Protein AF-A0A6L9M024-F1 (afdb_monomer_lite)

Radius of gyration: 15.91 Å; chains: 1; bounding box: 40×25×43 Å

Structure (mmCIF, N/CA/C/O backbone):
data_AF-A0A6L9M024-F1
#
_entry.id   AF-A0A6L9M024-F1
#
loop_
_atom_site.group_PDB
_atom_site.id
_atom_site.type_symbol
_atom_site.label_atom_id
_atom_site.label_alt_id
_atom_site.label_comp_id
_atom_site.label_asym_id
_atom_site.label_entity_id
_atom_site.label_seq_id
_atom_site.pdbx_PDB_ins_code
_atom_site.Cartn_x
_atom_site.Cartn_y
_atom_site.Cartn_z
_atom_site.occupancy
_atom_site.B_iso_or_equiv
_atom_site.auth_seq_id
_atom_site.auth_comp_id
_atom_site.auth_asym_id
_atom_site.auth_atom_id
_atom_site.pdbx_PDB_model_num
ATOM 1 N N . LEU A 1 1 ? -7.888 -9.761 -3.536 1.00 90.81 1 LEU A N 1
ATOM 2 C CA . LEU A 1 1 ? -7.374 -10.634 -4.623 1.00 90.81 1 LEU A CA 1
ATOM 3 C C . LEU A 1 1 ? -7.188 -9.878 -5.936 1.00 90.81 1 LEU A C 1
ATOM 5 O O . LEU A 1 1 ? -6.062 -9.826 -6.402 1.00 90.81 1 LEU A O 1
ATOM 9 N N . LEU A 1 2 ? -8.224 -9.242 -6.501 1.00 95.00 2 LEU A N 1
ATOM 10 C CA . LEU A 1 2 ? -8.093 -8.468 -7.752 1.00 95.00 2 LEU A CA 1
ATOM 11 C C . LEU A 1 2 ? -6.994 -7.399 -7.689 1.00 95.00 2 LEU A C 1
ATOM 13 O O . LEU A 1 2 ? -6.150 -7.348 -8.574 1.00 95.00 2 LEU A O 1
ATOM 17 N N . PHE A 1 3 ? -6.937 -6.625 -6.601 1.00 95.56 3 PHE A N 1
ATOM 18 C CA . PHE A 1 3 ? -5.895 -5.612 -6.417 1.00 95.56 3 PHE A CA 1
ATOM 19 C C . PHE A 1 3 ? -4.479 -6.208 -6.491 1.00 95.56 3 PHE A C 1
ATOM 21 O O . PHE A 1 3 ? -3.642 -5.709 -7.231 1.00 95.56 3 PHE A O 1
ATOM 28 N N . LEU A 1 4 ? -4.249 -7.342 -5.813 1.00 96.31 4 LEU A N 1
ATOM 29 C CA . LEU A 1 4 ? -2.982 -8.080 -5.841 1.00 96.31 4 LEU A CA 1
ATOM 30 C C . LEU A 1 4 ? -2.610 -8.515 -7.266 1.00 96.31 4 LEU A C 1
ATOM 32 O O . LE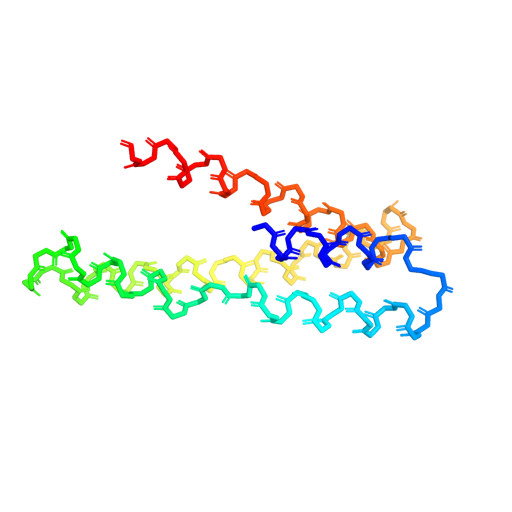U A 1 4 ? -1.478 -8.310 -7.695 1.00 96.31 4 LEU A O 1
ATOM 36 N N . ILE A 1 5 ? -3.569 -9.086 -8.002 1.00 97.00 5 ILE A N 1
ATOM 37 C CA . ILE A 1 5 ? -3.366 -9.517 -9.391 1.00 97.00 5 ILE A CA 1
ATOM 38 C C . ILE A 1 5 ? -2.988 -8.317 -10.260 1.00 97.00 5 ILE A C 1
ATOM 40 O O . ILE A 1 5 ? -1.991 -8.371 -10.974 1.00 97.00 5 ILE A O 1
ATOM 44 N N . GLY A 1 6 ? -3.730 -7.214 -10.166 1.00 96.94 6 GLY A N 1
ATOM 45 C CA . GLY A 1 6 ? -3.435 -6.008 -10.934 1.00 96.94 6 GLY A CA 1
ATOM 46 C C . GLY A 1 6 ? -2.062 -5.407 -10.603 1.00 96.94 6 GLY A C 1
ATOM 47 O O . GLY A 1 6 ? -1.371 -4.946 -11.510 1.00 96.94 6 GLY A O 1
ATOM 48 N N . SER A 1 7 ? -1.621 -5.457 -9.339 1.00 96.94 7 SER A N 1
ATOM 49 C CA . SER A 1 7 ? -0.269 -5.029 -8.952 1.00 96.94 7 SER A CA 1
ATOM 50 C C . SER A 1 7 ? 0.818 -5.925 -9.565 1.00 96.94 7 SER A C 1
ATOM 52 O O . SER A 1 7 ? 1.817 -5.409 -10.063 1.00 96.94 7 SER A O 1
ATOM 54 N N . LEU A 1 8 ? 0.615 -7.247 -9.609 1.00 97.19 8 LEU A N 1
ATOM 55 C CA . LEU A 1 8 ? 1.541 -8.166 -10.284 1.00 97.19 8 LEU A CA 1
ATOM 56 C C . LEU A 1 8 ? 1.579 -7.931 -11.800 1.00 97.19 8 LEU A C 1
ATOM 58 O O . LEU A 1 8 ? 2.664 -7.904 -12.376 1.00 97.19 8 LEU A O 1
ATOM 62 N N . VAL A 1 9 ? 0.425 -7.681 -12.431 1.00 97.00 9 VAL A N 1
ATOM 63 C CA . VAL A 1 9 ? 0.344 -7.316 -13.858 1.00 97.00 9 VAL A CA 1
ATOM 64 C C . VAL A 1 9 ? 1.133 -6.033 -14.136 1.00 97.00 9 VAL A C 1
ATOM 66 O O . VAL A 1 9 ? 1.906 -5.989 -15.088 1.00 97.00 9 VAL A O 1
ATOM 69 N N . CYS A 1 10 ? 1.017 -5.008 -13.285 1.00 96.94 10 CYS A N 1
ATOM 70 C CA . CYS A 1 10 ? 1.809 -3.783 -13.432 1.00 96.94 10 CYS A CA 1
ATOM 71 C C . CYS A 1 10 ? 3.318 -3.999 -13.221 1.00 96.94 10 CYS A C 1
ATOM 73 O O . CYS A 1 10 ? 4.112 -3.277 -13.817 1.00 96.94 10 CYS A O 1
ATOM 75 N N . PHE A 1 11 ? 3.729 -4.965 -12.393 1.00 96.69 11 PHE A N 1
ATOM 76 C CA . PHE A 1 11 ? 5.148 -5.280 -12.188 1.00 96.69 11 PHE A CA 1
ATOM 77 C C . PHE A 1 11 ? 5.797 -5.910 -13.429 1.00 96.69 11 PHE A C 1
ATOM 79 O O . PHE A 1 11 ? 6.945 -5.592 -13.744 1.00 96.69 11 PHE A O 1
ATOM 86 N N . ILE A 1 12 ? 5.063 -6.776 -14.135 1.00 96.19 12 ILE A N 1
ATOM 87 C CA . ILE A 1 12 ? 5.541 -7.468 -15.345 1.00 96.19 12 ILE A CA 1
ATOM 88 C C . ILE A 1 12 ? 5.246 -6.705 -16.646 1.00 96.19 12 ILE A C 1
ATOM 90 O O . ILE A 1 12 ? 5.608 -7.178 -17.722 1.00 96.19 12 ILE A O 1
ATOM 94 N N . ALA A 1 13 ? 4.569 -5.556 -16.570 1.00 95.88 13 ALA A N 1
ATOM 95 C CA . ALA A 1 13 ? 4.187 -4.773 -17.737 1.00 95.88 13 ALA A CA 1
ATOM 96 C C . A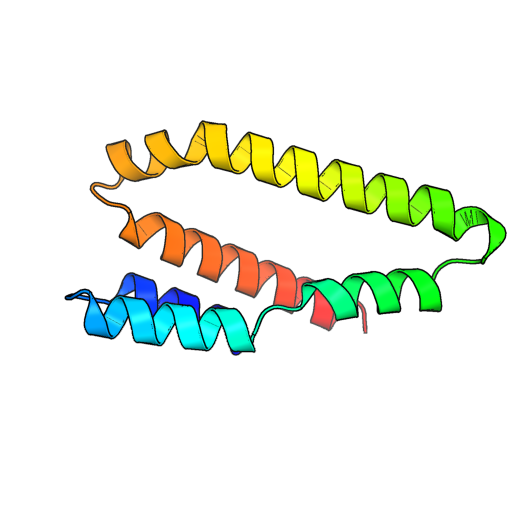LA A 1 13 ? 5.426 -4.252 -18.485 1.00 95.88 13 ALA A C 1
ATOM 98 O O . ALA A 1 13 ? 6.257 -3.543 -17.917 1.00 95.88 13 ALA A O 1
ATOM 99 N N . ASN A 1 14 ? 5.518 -4.584 -19.776 1.00 92.88 14 ASN A N 1
ATOM 100 C CA . ASN A 1 14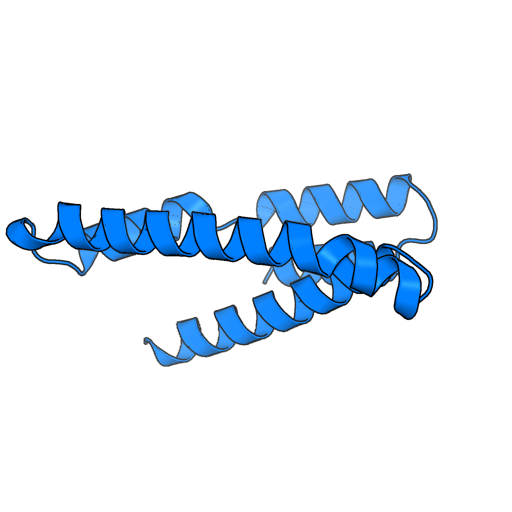 ? 6.616 -4.158 -20.653 1.00 92.88 14 ASN A CA 1
ATOM 101 C C . ASN A 1 14 ? 6.267 -2.921 -21.494 1.00 92.88 14 ASN A C 1
ATOM 103 O O . ASN A 1 14 ? 7.152 -2.288 -22.062 1.00 92.88 14 ASN A O 1
ATOM 107 N N . ASP A 1 15 ? 4.985 -2.566 -21.561 1.00 94.75 15 ASP A N 1
ATOM 108 C CA . ASP A 1 15 ? 4.477 -1.417 -22.297 1.00 94.75 15 ASP A CA 1
ATOM 109 C C . ASP A 1 15 ? 3.316 -0.749 -21.546 1.00 94.75 15 ASP A C 1
ATOM 111 O O . ASP A 1 15 ? 2.796 -1.250 -20.541 1.00 94.75 15 ASP A O 1
ATOM 115 N N . ILE A 1 16 ? 2.919 0.423 -22.040 1.00 95.69 16 ILE A N 1
ATOM 116 C CA . ILE A 1 16 ? 1.873 1.235 -21.422 1.00 95.69 16 ILE A CA 1
ATOM 117 C C . ILE A 1 16 ? 0.492 0.573 -21.482 1.00 95.69 16 ILE A C 1
ATOM 119 O O . ILE A 1 16 ? -0.309 0.779 -20.573 1.00 95.69 16 ILE A O 1
ATOM 123 N N . VAL A 1 17 ? 0.205 -0.241 -22.500 1.00 96.69 17 VAL A N 1
ATOM 124 C CA . VAL A 1 17 ? -1.099 -0.901 -22.649 1.00 96.69 17 VAL A CA 1
ATOM 125 C C . VAL A 1 17 ? -1.260 -1.950 -21.552 1.00 96.69 17 VAL A C 1
ATOM 127 O O . VAL A 1 17 ? -2.265 -1.947 -20.837 1.00 96.69 17 VAL A O 1
ATOM 130 N N . TRP A 1 18 ? -0.232 -2.770 -21.327 1.00 95.50 18 TRP A N 1
ATOM 131 C CA . TRP A 1 18 ? -0.196 -3.707 -20.202 1.00 95.50 18 TRP A CA 1
ATOM 132 C C . TRP A 1 18 ? -0.267 -3.006 -18.843 1.00 95.50 18 TRP A C 1
ATOM 134 O O . TRP A 1 18 ? -0.949 -3.484 -17.931 1.00 95.50 18 TRP A O 1
ATOM 144 N N . LEU A 1 19 ? 0.379 -1.844 -18.706 1.00 96.81 19 LEU A N 1
ATOM 145 C CA . LEU A 1 19 ? 0.306 -1.051 -17.480 1.00 96.81 19 LEU A CA 1
ATOM 146 C C . LEU A 1 19 ? -1.123 -0.548 -17.208 1.00 96.81 19 LEU A C 1
ATOM 148 O O . LEU A 1 19 ? -1.588 -0.612 -16.066 1.00 96.81 19 LEU A O 1
ATOM 152 N N . VAL A 1 20 ? -1.828 -0.085 -18.244 1.00 97.56 20 VAL A N 1
ATOM 153 C CA . VAL A 1 20 ? -3.226 0.370 -18.159 1.00 97.56 20 VAL A CA 1
ATOM 154 C C . VAL A 1 20 ? -4.152 -0.779 -17.763 1.00 97.56 20 VAL A C 1
ATOM 156 O O . VAL A 1 20 ? -4.978 -0.603 -16.866 1.00 97.56 20 VAL A O 1
ATOM 159 N N . ILE A 1 21 ? -3.976 -1.969 -18.345 1.00 97.38 21 ILE A N 1
ATOM 160 C CA . ILE A 1 21 ? -4.739 -3.170 -17.965 1.00 97.38 21 ILE A CA 1
ATOM 161 C C . ILE A 1 21 ? -4.534 -3.490 -16.479 1.00 97.38 21 ILE A C 1
ATOM 163 O O . ILE A 1 21 ? -5.503 -3.671 -15.740 1.00 97.38 21 ILE A O 1
ATOM 167 N N . GLY A 1 22 ? -3.286 -3.498 -16.003 1.00 96.88 22 GLY A N 1
ATOM 168 C CA . GLY A 1 22 ? -3.002 -3.748 -14.589 1.00 96.88 22 GLY A CA 1
ATOM 169 C C . GLY A 1 22 ? -3.624 -2.700 -13.655 1.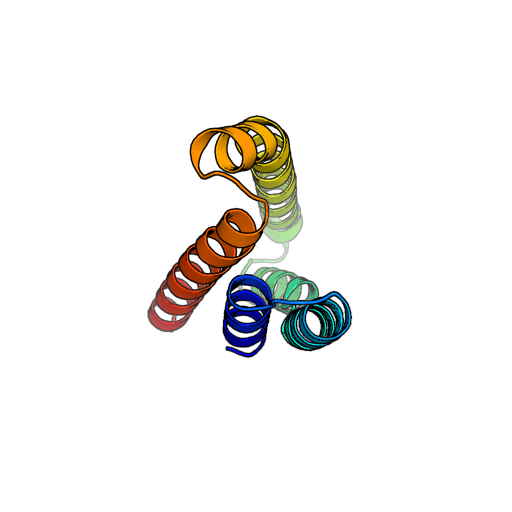00 96.88 22 GLY A C 1
ATOM 170 O O . GLY A 1 22 ? -4.124 -3.042 -12.579 1.00 96.88 22 GLY A O 1
ATOM 171 N N . ARG A 1 23 ? -3.667 -1.427 -14.068 1.00 96.31 23 ARG A N 1
ATOM 172 C CA . ARG A 1 23 ? -4.330 -0.345 -13.318 1.00 96.31 23 ARG A CA 1
ATOM 173 C C . ARG A 1 23 ? -5.845 -0.491 -13.291 1.00 96.31 23 ARG A C 1
ATOM 175 O O . ARG A 1 23 ? -6.439 -0.266 -12.239 1.00 96.31 23 ARG A O 1
ATOM 182 N N . PHE A 1 24 ? -6.452 -0.901 -14.399 1.00 97.19 24 PHE A N 1
ATOM 183 C CA . PHE A 1 24 ? -7.879 -1.200 -14.459 1.00 97.19 24 PHE A CA 1
ATOM 184 C C . PHE A 1 24 ? -8.246 -2.313 -13.468 1.00 97.19 24 PHE A C 1
ATOM 186 O O . PHE A 1 24 ? -9.134 -2.132 -12.634 1.00 97.19 24 PHE A O 1
ATOM 193 N N . ILE A 1 25 ? -7.483 -3.412 -13.467 1.00 96.81 25 ILE A N 1
ATOM 194 C CA . ILE A 1 25 ? -7.675 -4.527 -12.527 1.00 96.81 25 ILE A CA 1
ATOM 195 C C . ILE A 1 25 ? -7.477 -4.069 -11.069 1.00 96.81 25 ILE A C 1
ATOM 197 O O . ILE A 1 25 ? -8.268 -4.437 -10.198 1.00 96.81 25 ILE A O 1
ATOM 201 N N . GLN A 1 26 ? -6.460 -3.240 -10.787 1.00 95.44 26 GLN A N 1
ATOM 202 C CA . GLN A 1 26 ? -6.275 -2.651 -9.452 1.00 95.44 26 GLN A CA 1
ATOM 203 C C . GLN A 1 26 ? -7.480 -1.806 -9.031 1.00 95.44 26 GLN A C 1
ATOM 205 O O . GLN A 1 26 ? -7.952 -1.952 -7.905 1.00 95.44 26 GLN A O 1
ATOM 210 N N . GLY A 1 27 ? -8.011 -0.975 -9.930 1.00 93.44 27 GLY A N 1
ATOM 211 C CA . GLY A 1 27 ? -9.189 -0.147 -9.670 1.00 93.44 27 GLY A CA 1
ATOM 212 C C . GLY A 1 27 ? -10.416 -0.973 -9.286 1.00 93.44 27 GLY A C 1
ATOM 213 O O . GLY A 1 27 ? -11.068 -0.670 -8.290 1.00 93.44 27 GLY A O 1
ATOM 214 N N . MET A 1 28 ? -10.674 -2.073 -9.999 1.00 93.94 28 MET A N 1
ATOM 215 C CA . MET A 1 28 ? -11.765 -3.004 -9.670 1.00 93.94 28 MET A CA 1
ATOM 216 C C . MET A 1 28 ? -11.605 -3.659 -8.290 1.00 93.94 28 MET A C 1
ATOM 218 O O . MET A 1 28 ? -12.587 -4.054 -7.669 1.00 93.94 28 MET A O 1
ATOM 222 N N . GLY A 1 29 ? -10.367 -3.815 -7.816 1.00 89.62 29 GLY A N 1
ATOM 223 C CA . GLY A 1 29 ? -10.051 -4.456 -6.543 1.00 89.62 29 GLY A CA 1
ATOM 224 C C . GLY A 1 29 ? -9.931 -3.516 -5.343 1.00 89.62 29 GLY A C 1
ATOM 225 O O . GLY A 1 29 ? -9.569 -3.999 -4.269 1.00 89.62 29 GLY A O 1
ATOM 226 N N . ALA A 1 30 ? -10.159 -2.210 -5.499 1.00 86.50 30 ALA A N 1
ATOM 227 C CA . ALA A 1 30 ? -9.954 -1.235 -4.431 1.00 86.50 30 ALA A CA 1
ATOM 228 C C . ALA A 1 30 ? -11.063 -1.315 -3.359 1.00 86.50 30 ALA A C 1
ATOM 230 O O . ALA A 1 30 ? -12.247 -1.223 -3.663 1.00 86.50 30 ALA A O 1
ATOM 231 N N . LEU A 1 31 ? -10.674 -1.463 -2.086 1.00 81.12 31 LEU A N 1
ATOM 232 C CA . LEU A 1 31 ? -11.582 -1.779 -0.966 1.00 81.12 31 LEU A CA 1
ATOM 233 C C . LEU A 1 31 ? -11.979 -0.577 -0.086 1.00 81.12 31 LEU A C 1
ATOM 235 O O . LEU A 1 31 ? -12.581 -0.777 0.965 1.00 81.12 31 LEU A O 1
ATOM 239 N N . GLY A 1 32 ? -11.650 0.660 -0.477 1.00 79.44 32 GLY A N 1
ATOM 240 C CA . GLY A 1 32 ? -11.723 1.834 0.410 1.00 79.44 32 GLY A CA 1
ATOM 241 C C . GLY A 1 32 ? -13.059 2.010 1.149 1.00 79.44 32 GLY A C 1
ATOM 242 O O . GLY A 1 32 ? -13.066 2.177 2.363 1.00 79.44 32 GLY A O 1
ATOM 243 N N . GLY A 1 33 ? -14.192 1.905 0.445 1.00 85.25 33 GLY A N 1
ATOM 244 C CA . GLY A 1 33 ? -15.517 2.061 1.063 1.00 85.25 33 GLY A CA 1
ATOM 245 C C . GLY A 1 33 ? -15.922 0.908 1.989 1.00 85.25 33 GLY A C 1
ATOM 246 O O . GLY A 1 33 ? -16.581 1.135 2.999 1.00 85.25 33 GLY A O 1
ATOM 247 N N . VAL A 1 34 ? -15.495 -0.320 1.678 1.00 88.81 34 VAL A N 1
ATOM 248 C CA . VAL A 1 34 ? -15.845 -1.517 2.461 1.00 88.81 34 VAL A CA 1
ATOM 249 C C . VAL A 1 34 ? -15.175 -1.481 3.831 1.00 88.81 34 VAL A C 1
ATOM 251 O O . VAL A 1 34 ? -15.811 -1.808 4.825 1.00 88.81 34 VAL A O 1
ATOM 254 N N . VAL A 1 35 ? -13.918 -1.033 3.909 1.00 87.88 35 VAL A N 1
ATOM 255 C CA . VAL A 1 35 ? -13.198 -0.923 5.189 1.00 87.88 35 VAL A CA 1
ATOM 256 C C . VAL A 1 35 ? -13.873 0.093 6.110 1.00 87.88 35 VAL A C 1
ATOM 258 O O . VAL A 1 35 ? -14.091 -0.201 7.281 1.00 87.88 35 VAL A O 1
ATOM 261 N N . SER A 1 36 ? -14.271 1.255 5.584 1.00 89.94 36 SER A N 1
ATOM 262 C CA . SER A 1 36 ? -15.013 2.245 6.372 1.00 89.94 36 SER A CA 1
ATOM 263 C C . SER A 1 36 ? -16.356 1.700 6.860 1.00 89.94 36 SER A C 1
ATOM 265 O O . SER A 1 36 ? -16.705 1.905 8.019 1.00 89.94 36 SER A O 1
ATOM 267 N N . ALA A 1 37 ? -17.084 0.963 6.016 1.00 92.00 37 ALA A N 1
ATOM 268 C CA . ALA A 1 37 ? -18.321 0.302 6.430 1.00 92.00 37 ALA A CA 1
ATOM 269 C C . ALA A 1 37 ? -18.072 -0.707 7.567 1.00 92.00 37 ALA A C 1
ATOM 271 O O . ALA A 1 37 ? -18.728 -0.627 8.597 1.00 92.00 37 ALA A O 1
ATOM 272 N N . MET A 1 38 ? -17.045 -1.557 7.450 1.00 90.56 38 MET A N 1
ATOM 273 C CA . MET A 1 38 ? -16.679 -2.518 8.500 1.00 90.56 38 MET A CA 1
ATOM 274 C C . MET A 1 38 ? -16.338 -1.843 9.836 1.00 90.56 38 MET A C 1
ATOM 276 O O . MET A 1 38 ? -16.727 -2.336 10.889 1.00 90.56 38 MET A O 1
ATOM 280 N N . VAL A 1 39 ? -15.631 -0.707 9.818 1.00 91.06 39 VAL A N 1
ATOM 281 C CA . VAL A 1 39 ? -15.347 0.056 11.047 1.00 91.06 39 VAL A CA 1
ATOM 282 C C . VAL A 1 39 ? -16.639 0.599 11.660 1.00 91.06 39 VAL A C 1
ATOM 284 O O . VAL A 1 39 ? -16.785 0.587 12.879 1.00 91.06 39 VAL A O 1
ATOM 287 N N . ALA A 1 40 ? -17.582 1.070 10.844 1.00 91.12 40 ALA A N 1
ATOM 288 C CA . ALA A 1 40 ? -18.871 1.542 11.341 1.00 91.12 40 ALA A CA 1
ATOM 289 C C . ALA A 1 40 ? -19.722 0.403 11.930 1.00 91.12 40 ALA A C 1
ATOM 291 O O . ALA A 1 40 ? -20.394 0.621 12.940 1.00 91.12 40 ALA A O 1
ATOM 292 N N . ASP A 1 41 ? -19.668 -0.788 11.335 1.00 92.69 41 ASP A N 1
ATOM 293 C CA . ASP A 1 41 ? -20.420 -1.960 11.790 1.00 92.69 41 ASP A CA 1
ATOM 294 C C . ASP A 1 41 ? -19.865 -2.532 13.108 1.00 92.69 41 ASP A C 1
ATOM 296 O O . ASP A 1 41 ? -20.644 -2.908 13.982 1.00 92.69 41 ASP A O 1
ATOM 300 N N . GLU A 1 42 ? -18.539 -2.547 13.290 1.00 91.19 42 GLU A N 1
ATOM 301 C CA . GLU A 1 42 ? -17.888 -3.173 14.455 1.00 91.19 42 GLU A CA 1
ATOM 302 C C . GLU A 1 42 ? -17.713 -2.217 15.653 1.00 91.19 42 GLU A C 1
ATOM 304 O O . GLU A 1 42 ? -17.701 -2.633 16.814 1.00 91.19 42 GLU A O 1
ATOM 309 N N . VAL A 1 43 ? -17.555 -0.913 15.402 1.00 93.81 43 VAL A N 1
ATOM 310 C CA . VAL A 1 43 ? -17.302 0.078 16.460 1.00 93.81 43 VAL A CA 1
ATOM 311 C C . VAL A 1 43 ? -18.616 0.643 16.997 1.00 93.81 43 VAL A C 1
ATOM 313 O O . VAL A 1 43 ? -19.469 1.118 16.245 1.00 93.81 43 VAL A O 1
ATOM 316 N N . LYS A 1 44 ? -18.741 0.663 18.332 1.00 92.44 44 LYS A N 1
ATOM 317 C CA . LYS A 1 44 ? -19.857 1.304 19.046 1.00 92.44 44 LYS A CA 1
ATOM 318 C C . LYS A 1 44 ? -20.040 2.748 18.595 1.00 92.44 44 LYS A C 1
ATOM 320 O O . LYS A 1 44 ? -19.065 3.476 18.433 1.00 92.44 44 LYS A O 1
ATOM 325 N N . GLU A 1 45 ? -21.291 3.176 18.473 1.00 91.12 45 GLU A N 1
ATOM 326 C CA . GLU A 1 45 ? -21.657 4.478 17.908 1.00 91.12 45 GLU A CA 1
ATOM 327 C C . GLU A 1 45 ? -20.950 5.666 18.582 1.00 91.12 45 GLU A C 1
ATOM 329 O O . GLU A 1 45 ? -20.449 6.550 17.891 1.00 91.12 45 GLU A O 1
ATOM 334 N N . GLU A 1 46 ? -20.796 5.613 19.906 1.00 93.94 46 GLU A N 1
ATOM 335 C CA . GLU A 1 46 ? -20.090 6.613 20.720 1.00 93.94 46 GLU A CA 1
ATOM 336 C C . GLU A 1 46 ? -18.606 6.782 20.332 1.00 93.94 46 GLU A C 1
ATOM 338 O O . GLU A 1 46 ? -18.074 7.890 20.359 1.00 93.94 46 GLU A O 1
ATOM 343 N N . GLU A 1 47 ? -17.935 5.703 19.913 1.00 94.62 47 GLU A N 1
ATOM 344 C CA . GLU A 1 47 ? -16.502 5.698 19.582 1.00 94.62 47 GLU A CA 1
ATOM 345 C C . GLU A 1 47 ? -16.235 5.774 18.063 1.00 94.62 47 GLU A C 1
ATOM 347 O O . GLU A 1 47 ? -15.077 5.892 17.646 1.00 94.62 47 GLU A O 1
ATOM 352 N N . ARG A 1 48 ? -17.270 5.745 17.207 1.00 91.31 48 ARG A N 1
ATOM 353 C CA . ARG A 1 48 ? -17.112 5.725 15.736 1.00 91.31 48 ARG A CA 1
ATOM 354 C C . ARG A 1 48 ? -16.304 6.904 15.216 1.00 91.31 48 ARG A C 1
ATOM 356 O O . ARG A 1 48 ? -15.390 6.710 14.419 1.00 91.31 48 ARG A O 1
ATOM 363 N N . THR A 1 49 ? -16.595 8.117 15.685 1.00 93.56 49 THR A N 1
ATOM 364 C CA . THR A 1 49 ? -15.880 9.333 15.257 1.00 93.56 49 THR A CA 1
ATOM 365 C C . THR A 1 49 ? -14.382 9.224 15.531 1.00 93.56 49 THR A C 1
ATOM 367 O O . THR A 1 49 ? -13.561 9.563 14.679 1.00 93.56 49 THR A O 1
ATOM 370 N N . LYS A 1 50 ? -14.009 8.684 16.694 1.00 94.56 50 LYS A N 1
ATOM 371 C CA . LYS A 1 50 ? -12.613 8.468 17.079 1.00 94.56 50 LYS A CA 1
ATOM 372 C C . LYS A 1 50 ? -11.958 7.369 16.242 1.00 94.56 50 LYS A C 1
ATOM 374 O O . LYS A 1 50 ? -10.838 7.560 15.777 1.00 94.56 50 LYS A O 1
ATOM 379 N N . ALA A 1 51 ? -12.650 6.257 15.990 1.00 94.44 51 ALA A N 1
ATOM 380 C CA . ALA A 1 51 ? -12.142 5.193 15.121 1.00 94.44 51 ALA A CA 1
ATOM 381 C C . ALA A 1 51 ? -11.919 5.680 13.677 1.00 94.44 51 ALA A C 1
ATOM 383 O O . ALA A 1 51 ? -10.868 5.421 13.086 1.00 94.44 51 ALA A O 1
ATOM 384 N N . MET A 1 52 ? -12.858 6.459 13.136 1.00 93.69 52 MET A N 1
ATOM 385 C CA . MET A 1 52 ? -12.740 7.088 11.817 1.00 93.69 52 MET A CA 1
ATOM 386 C C . MET A 1 52 ? -11.584 8.096 11.765 1.00 93.69 52 MET A C 1
ATOM 388 O O . MET A 1 52 ? -10.839 8.122 10.785 1.00 93.69 52 MET A O 1
ATOM 392 N N . ALA A 1 53 ? -11.377 8.880 12.829 1.00 95.38 53 ALA A N 1
ATOM 393 C CA . ALA A 1 53 ? -10.242 9.798 12.932 1.00 95.38 53 ALA A CA 1
ATOM 394 C C . ALA A 1 53 ? -8.895 9.056 12.939 1.00 95.38 53 ALA A C 1
ATOM 396 O O . ALA A 1 53 ? -7.966 9.464 12.241 1.00 95.38 53 ALA A O 1
ATOM 397 N N . ILE A 1 54 ? -8.797 7.938 13.668 1.00 95.62 54 ILE A N 1
ATOM 398 C CA . ILE A 1 54 ? -7.598 7.087 13.685 1.00 95.62 54 ILE A CA 1
ATOM 399 C C . ILE A 1 54 ? -7.325 6.524 12.286 1.00 95.62 54 ILE A C 1
ATOM 401 O O . ILE A 1 54 ? -6.200 6.622 11.795 1.00 95.62 54 ILE A O 1
ATOM 405 N N . MET A 1 55 ? -8.346 5.991 11.610 1.00 93.62 55 MET A N 1
ATOM 406 C CA . MET A 1 55 ? -8.213 5.503 10.235 1.00 93.62 55 MET A CA 1
ATOM 407 C C . MET A 1 55 ? -7.712 6.604 9.288 1.00 93.62 55 MET A C 1
ATOM 409 O O . MET A 1 55 ? -6.764 6.377 8.536 1.00 93.62 55 MET A O 1
ATOM 413 N N . GLY A 1 56 ? -8.281 7.812 9.369 1.00 94.06 56 GLY A N 1
ATOM 414 C CA . GLY A 1 56 ? -7.824 8.968 8.593 1.00 94.06 56 GLY A CA 1
ATOM 415 C C . GLY A 1 56 ? -6.359 9.334 8.863 1.00 94.06 56 GLY A C 1
ATOM 416 O O . GLY A 1 56 ? -5.592 9.548 7.921 1.00 94.06 56 GLY A O 1
ATOM 417 N N . ALA A 1 57 ? -5.940 9.331 10.131 1.00 96.62 57 ALA A N 1
ATOM 418 C CA . ALA A 1 57 ? -4.551 9.582 10.512 1.00 96.62 57 ALA A CA 1
ATOM 419 C C . ALA A 1 57 ? -3.594 8.544 9.899 1.00 96.62 57 ALA A C 1
ATOM 421 O O . ALA A 1 57 ? -2.564 8.914 9.333 1.00 96.62 57 ALA A O 1
ATOM 422 N N . PHE A 1 58 ? -3.949 7.256 9.929 1.00 94.75 58 PHE A N 1
ATOM 423 C CA . PHE A 1 58 ? -3.134 6.200 9.320 1.00 94.75 58 PHE A CA 1
ATOM 424 C C . PHE A 1 58 ? -3.066 6.290 7.793 1.00 94.75 58 PHE A C 1
ATOM 426 O O . PHE A 1 58 ? -2.004 6.018 7.226 1.00 94.75 58 PHE A O 1
ATOM 433 N N . ILE A 1 59 ? -4.142 6.708 7.120 1.00 93.75 59 ILE A N 1
ATOM 434 C CA . ILE A 1 59 ? -4.124 6.970 5.672 1.00 93.75 59 ILE A CA 1
ATOM 435 C C . ILE A 1 59 ? -3.119 8.087 5.357 1.00 93.75 59 ILE A C 1
ATOM 437 O O . ILE A 1 59 ? -2.276 7.927 4.471 1.00 93.75 59 ILE A O 1
ATOM 441 N N . PHE A 1 60 ? -3.154 9.187 6.114 1.00 95.94 60 PHE A N 1
ATOM 442 C CA . PHE A 1 60 ? -2.236 10.314 5.930 1.00 95.94 60 PHE A CA 1
ATOM 443 C C . PHE A 1 60 ? -0.771 9.940 6.201 1.00 95.94 60 PHE A C 1
ATOM 445 O O . PHE A 1 60 ? 0.117 10.276 5.413 1.00 95.94 60 PHE A O 1
ATOM 452 N N . ILE A 1 61 ? -0.508 9.203 7.283 1.00 97.25 61 ILE A N 1
ATOM 453 C CA . ILE A 1 61 ? 0.834 8.700 7.610 1.00 97.25 61 ILE A CA 1
ATOM 454 C C . ILE A 1 61 ? 1.341 7.787 6.489 1.00 97.25 61 ILE A C 1
ATOM 456 O O . ILE A 1 61 ? 2.459 7.963 6.010 1.00 97.25 61 ILE A O 1
ATOM 460 N N . SER A 1 62 ? 0.507 6.857 6.021 1.00 94.12 62 SER A N 1
ATOM 461 C CA . SER A 1 62 ? 0.863 5.939 4.933 1.00 94.12 62 SER A CA 1
ATOM 462 C C . SER A 1 62 ? 1.202 6.690 3.644 1.00 94.12 62 SER A C 1
ATOM 464 O O . SER A 1 62 ? 2.194 6.371 2.987 1.00 94.12 62 SER A O 1
ATOM 466 N N . PHE A 1 63 ? 0.425 7.723 3.306 1.00 94.31 63 PHE A N 1
ATOM 467 C CA . PHE A 1 63 ? 0.691 8.581 2.153 1.00 94.31 63 PHE A CA 1
ATOM 468 C C . PHE A 1 63 ? 2.014 9.344 2.300 1.00 94.31 63 PHE A C 1
ATOM 470 O O . PHE A 1 63 ? 2.836 9.334 1.386 1.00 94.31 63 PHE A O 1
ATOM 477 N N . THR A 1 64 ? 2.262 9.928 3.473 1.00 97.06 64 THR A N 1
ATOM 478 C CA . THR A 1 64 ? 3.500 10.663 3.776 1.00 97.06 64 THR A CA 1
ATOM 479 C C . THR A 1 64 ? 4.729 9.761 3.647 1.00 97.06 64 THR A C 1
ATOM 481 O O . THR A 1 64 ? 5.690 10.109 2.960 1.00 97.06 64 THR A O 1
ATOM 484 N N . ILE A 1 65 ? 4.679 8.567 4.246 1.00 95.62 65 ILE A N 1
ATOM 485 C CA . ILE A 1 65 ? 5.742 7.558 4.142 1.00 95.62 65 ILE A CA 1
ATOM 486 C C . ILE A 1 65 ? 5.943 7.149 2.679 1.00 95.62 65 ILE A C 1
ATOM 488 O O . ILE A 1 65 ? 7.078 7.074 2.208 1.00 95.62 65 ILE A O 1
ATOM 492 N N . SER A 1 66 ? 4.855 6.919 1.939 1.00 93.19 66 SER A N 1
ATOM 493 C CA . SER A 1 66 ? 4.924 6.544 0.526 1.00 93.19 66 SER A CA 1
ATOM 494 C C . SER A 1 66 ? 5.589 7.625 -0.328 1.00 93.19 66 SER A C 1
ATOM 496 O O . SER A 1 66 ? 6.429 7.287 -1.161 1.00 93.19 66 SER A O 1
ATOM 498 N N . MET A 1 67 ? 5.270 8.902 -0.109 1.00 94.25 67 MET A N 1
ATOM 499 C CA . MET A 1 67 ? 5.907 10.014 -0.820 1.00 94.25 67 MET A CA 1
ATOM 500 C C . MET A 1 67 ? 7.389 10.163 -0.466 1.00 94.25 67 MET A C 1
ATOM 502 O O . MET A 1 67 ? 8.193 10.454 -1.348 1.00 94.25 67 MET A O 1
ATOM 506 N N . ALA A 1 68 ? 7.758 9.939 0.796 1.00 95.31 68 ALA A N 1
ATOM 507 C CA . ALA A 1 68 ? 9.143 10.039 1.246 1.00 95.31 68 ALA A CA 1
ATOM 508 C C . ALA A 1 68 ? 10.020 8.898 0.699 1.00 95.31 68 ALA A C 1
ATOM 510 O O . ALA A 1 68 ? 11.135 9.129 0.234 1.00 95.31 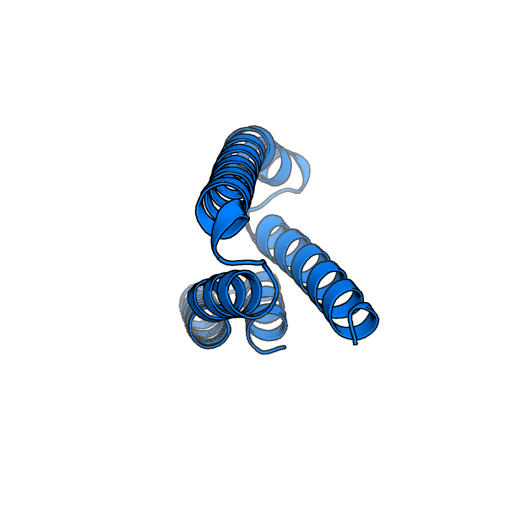68 ALA A O 1
ATOM 511 N N . ILE A 1 69 ? 9.515 7.663 0.738 1.00 94.12 69 ILE A N 1
ATOM 512 C CA . ILE A 1 69 ? 10.284 6.458 0.391 1.00 94.12 69 ILE A CA 1
ATOM 513 C C . ILE A 1 69 ? 10.206 6.139 -1.109 1.00 94.12 69 ILE A C 1
ATOM 515 O O . ILE A 1 69 ? 11.159 5.602 -1.677 1.00 94.12 69 ILE A O 1
ATOM 519 N N . GLY A 1 70 ? 9.098 6.481 -1.772 1.00 93.00 70 GLY A N 1
ATOM 520 C CA . GLY A 1 70 ? 8.826 6.129 -3.169 1.00 93.00 70 GLY A CA 1
ATOM 521 C C . GLY A 1 70 ? 9.969 6.460 -4.140 1.00 93.00 70 GLY A C 1
ATOM 522 O O . GLY A 1 70 ? 10.446 5.549 -4.821 1.00 93.00 70 GLY A O 1
ATOM 523 N N . PRO A 1 71 ? 10.471 7.710 -4.183 1.00 93.44 71 PRO A N 1
ATOM 524 C CA . PRO A 1 71 ? 11.597 8.080 -5.042 1.00 93.44 71 PRO A CA 1
ATOM 525 C C . PRO A 1 71 ? 12.867 7.268 -4.757 1.00 93.44 71 PRO A C 1
ATOM 527 O O . PRO A 1 71 ? 13.546 6.843 -5.691 1.00 93.44 71 PRO A O 1
ATOM 530 N N . GLY A 1 72 ? 13.158 6.994 -3.481 1.00 94.19 72 GLY A N 1
ATOM 531 C CA . GLY A 1 72 ? 14.321 6.206 -3.070 1.00 94.19 72 GLY A CA 1
ATOM 532 C C . GLY A 1 72 ? 14.255 4.757 -3.557 1.00 94.19 72 GLY A C 1
ATOM 533 O O . GLY A 1 72 ? 15.246 4.227 -4.055 1.00 94.19 72 GLY A O 1
ATOM 534 N N . VAL A 1 73 ? 13.073 4.138 -3.503 1.00 92.62 73 VAL A N 1
ATOM 535 C CA . VAL A 1 73 ? 12.847 2.782 -4.032 1.00 92.62 73 VAL A CA 1
ATOM 536 C C . VAL A 1 73 ? 13.075 2.742 -5.542 1.00 92.62 73 VAL A C 1
ATOM 538 O O . VAL A 1 73 ? 13.732 1.828 -6.038 1.00 92.62 73 VAL A O 1
ATOM 541 N N . VAL A 1 74 ? 12.578 3.743 -6.274 1.00 94.38 74 VAL A N 1
ATOM 542 C CA . VAL A 1 74 ? 12.771 3.832 -7.730 1.00 94.38 74 VAL A CA 1
ATOM 543 C C . VAL A 1 74 ? 14.245 4.002 -8.083 1.00 94.38 74 VAL A C 1
ATOM 545 O O . VAL A 1 74 ? 14.730 3.311 -8.979 1.00 94.38 74 VAL A O 1
ATOM 548 N N . ALA A 1 75 ? 14.946 4.888 -7.373 1.00 92.88 75 ALA A N 1
ATOM 549 C CA . ALA A 1 75 ? 16.358 5.164 -7.606 1.00 92.88 75 ALA A CA 1
ATOM 550 C C . ALA A 1 75 ? 17.245 3.947 -7.299 1.00 92.88 75 ALA A C 1
ATOM 552 O O . ALA A 1 75 ? 18.118 3.616 -8.096 1.00 92.88 75 ALA A O 1
ATOM 553 N N . PHE A 1 76 ? 17.005 3.258 -6.179 1.00 92.38 76 PHE A N 1
ATOM 554 C CA . PHE A 1 76 ? 17.840 2.138 -5.738 1.00 92.38 76 PHE A CA 1
ATOM 555 C C . PHE A 1 76 ? 17.572 0.840 -6.511 1.00 92.38 76 PHE A C 1
ATOM 557 O O . PHE A 1 76 ? 18.504 0.107 -6.827 1.00 92.38 76 PHE A O 1
ATOM 564 N N . LEU A 1 77 ? 16.308 0.548 -6.839 1.00 90.50 77 LEU A N 1
ATOM 565 C CA . LEU A 1 77 ? 15.926 -0.702 -7.512 1.00 90.50 77 LEU A CA 1
ATOM 566 C C . LEU A 1 77 ? 15.845 -0.571 -9.045 1.00 90.50 77 LEU A C 1
ATOM 568 O O . LEU A 1 77 ? 15.533 -1.543 -9.736 1.00 90.50 77 LEU A O 1
ATOM 572 N N . GLY A 1 78 ? 16.131 0.611 -9.596 1.00 86.44 78 GLY A N 1
ATOM 573 C CA . GLY A 1 78 ? 16.243 0.826 -11.040 1.00 86.44 78 GLY A CA 1
ATOM 574 C C . GLY A 1 78 ? 14.904 0.854 -11.785 1.00 86.44 78 GLY A C 1
ATOM 575 O O . GLY A 1 78 ? 14.834 0.417 -12.934 1.00 86.44 78 GLY A O 1
ATOM 576 N N . GLY A 1 79 ? 13.826 1.338 -11.153 1.00 88.50 79 GLY A N 1
ATOM 577 C CA . GLY A 1 79 ? 12.567 1.610 -11.858 1.00 88.50 79 GLY A CA 1
ATOM 578 C C . GLY A 1 79 ? 11.290 1.560 -11.017 1.00 88.50 79 GLY A C 1
ATOM 579 O O . GLY A 1 79 ? 11.219 0.927 -9.965 1.00 88.50 79 GLY A O 1
ATOM 580 N N . ALA A 1 80 ? 10.232 2.188 -11.541 1.00 89.94 80 ALA A N 1
ATOM 581 C CA . ALA A 1 80 ? 8.918 2.276 -10.896 1.00 89.94 80 ALA A CA 1
ATOM 582 C C . ALA A 1 80 ? 8.188 0.930 -10.768 1.00 89.94 80 ALA A C 1
ATOM 584 O O . ALA A 1 80 ? 7.314 0.795 -9.916 1.00 89.94 80 ALA A O 1
ATOM 585 N N . LYS A 1 81 ? 8.567 -0.084 -11.561 1.00 93.81 81 LYS A N 1
ATOM 586 C CA . 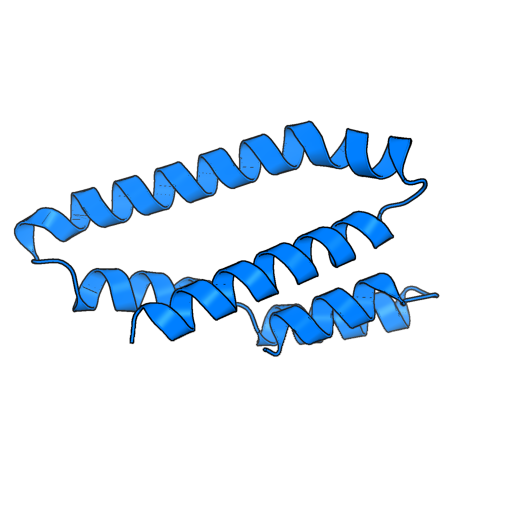LYS A 1 81 ? 7.956 -1.419 -11.495 1.00 93.81 81 LYS A CA 1
ATOM 587 C C . LYS A 1 81 ? 8.012 -2.018 -10.087 1.00 93.81 81 LYS A C 1
ATOM 589 O O . LYS A 1 81 ? 7.039 -2.609 -9.629 1.00 93.81 81 LYS A O 1
ATOM 594 N N . TRP A 1 82 ? 9.106 -1.788 -9.362 1.00 93.94 82 TRP A N 1
ATOM 595 C CA . TRP A 1 82 ? 9.305 -2.309 -8.010 1.00 93.94 82 TRP A CA 1
ATOM 596 C C . TRP A 1 82 ? 8.326 -1.748 -6.984 1.00 93.94 82 TRP A C 1
ATOM 598 O O . TRP A 1 82 ? 8.012 -2.436 -6.014 1.00 93.94 82 TRP A O 1
ATOM 608 N N . LEU A 1 83 ? 7.779 -0.553 -7.227 1.00 95.06 83 LEU A N 1
ATOM 609 C CA . LEU A 1 83 ? 6.697 -0.021 -6.405 1.00 95.06 83 LEU A CA 1
ATOM 610 C C . LEU A 1 83 ? 5.464 -0.925 -6.489 1.00 95.06 83 LEU A C 1
ATOM 612 O O . LEU A 1 83 ? 4.861 -1.210 -5.462 1.00 95.06 83 LEU A O 1
ATOM 616 N N . PHE A 1 84 ? 5.131 -1.455 -7.672 1.00 95.75 84 PHE A N 1
ATOM 617 C CA . PHE A 1 84 ? 3.997 -2.370 -7.826 1.00 95.75 84 PHE A CA 1
ATOM 618 C C . PHE A 1 84 ? 4.228 -3.720 -7.147 1.00 95.75 84 PHE A C 1
ATOM 620 O O . PHE A 1 84 ? 3.291 -4.264 -6.567 1.00 95.75 84 PHE A O 1
ATOM 627 N N . LEU A 1 85 ? 5.460 -4.243 -7.154 1.00 95.69 85 LEU A N 1
ATOM 628 C CA . LEU A 1 85 ? 5.781 -5.459 -6.402 1.00 95.69 85 LEU A CA 1
ATOM 629 C C . LEU A 1 85 ? 5.670 -5.228 -4.891 1.00 95.69 85 LEU A C 1
ATOM 631 O O . LEU A 1 85 ? 5.087 -6.046 -4.185 1.00 95.69 85 LEU A O 1
ATOM 635 N N . LEU A 1 86 ? 6.178 -4.097 -4.397 1.00 95.12 86 LEU A N 1
ATOM 636 C CA . LEU A 1 86 ? 6.034 -3.711 -2.994 1.00 95.12 86 LEU A CA 1
ATOM 637 C C . LEU A 1 86 ? 4.553 -3.581 -2.614 1.00 95.12 86 LEU A C 1
ATOM 639 O O . LEU A 1 86 ? 4.119 -4.148 -1.612 1.00 95.12 86 LEU A O 1
ATOM 643 N N . THR A 1 87 ? 3.751 -2.918 -3.447 1.00 94.75 87 THR A N 1
ATOM 644 C CA . THR A 1 87 ? 2.297 -2.831 -3.271 1.00 94.75 87 THR A CA 1
ATOM 645 C C . THR A 1 87 ? 1.631 -4.211 -3.290 1.00 94.75 87 THR A C 1
ATOM 647 O O . THR A 1 87 ? 0.743 -4.459 -2.474 1.00 94.75 87 THR A O 1
ATOM 650 N N . ALA A 1 88 ? 2.066 -5.132 -4.155 1.00 96.38 88 ALA A N 1
ATOM 651 C CA . ALA A 1 88 ? 1.566 -6.505 -4.185 1.00 96.38 88 ALA A CA 1
ATOM 652 C C . ALA A 1 88 ? 1.854 -7.237 -2.862 1.00 96.38 88 ALA A C 1
ATOM 654 O O . ALA A 1 88 ? 0.946 -7.826 -2.277 1.00 96.38 88 ALA A O 1
ATOM 655 N N . ILE A 1 89 ? 3.079 -7.137 -2.336 1.00 96.56 89 ILE A N 1
ATOM 656 C CA . ILE A 1 89 ? 3.458 -7.740 -1.047 1.00 96.56 89 ILE A CA 1
ATOM 657 C C . ILE A 1 89 ? 2.620 -7.153 0.095 1.00 96.56 89 ILE A C 1
ATOM 659 O O . ILE A 1 89 ? 2.047 -7.907 0.882 1.00 96.56 89 ILE A O 1
ATOM 663 N N . LEU A 1 90 ? 2.481 -5.825 0.165 1.00 94.62 90 LEU A N 1
ATOM 664 C CA . LEU A 1 90 ? 1.652 -5.169 1.183 1.00 94.62 90 LEU A CA 1
ATOM 665 C C . LEU A 1 90 ? 0.178 -5.587 1.084 1.00 94.62 90 LEU A C 1
ATOM 667 O O . LEU A 1 90 ? -0.468 -5.827 2.102 1.00 94.62 90 LEU A O 1
ATOM 671 N N . THR A 1 91 ? -0.344 -5.736 -0.135 1.00 94.50 91 THR A N 1
ATOM 672 C CA . THR A 1 91 ? -1.716 -6.211 -0.373 1.00 94.50 91 THR A CA 1
ATOM 673 C C . THR A 1 91 ? -1.891 -7.654 0.091 1.00 94.50 91 THR A C 1
ATOM 675 O O . THR A 1 91 ? -2.917 -7.989 0.683 1.00 94.50 91 THR A O 1
ATOM 678 N N . LEU A 1 92 ? -0.899 -8.516 -0.146 1.00 95.25 92 LEU A N 1
ATOM 679 C CA . LEU A 1 92 ? -0.916 -9.895 0.333 1.00 95.25 92 LEU A CA 1
ATOM 680 C C . LEU A 1 92 ? -0.895 -9.948 1.866 1.00 95.25 92 LEU A C 1
ATOM 682 O O . LEU A 1 92 ? -1.702 -10.663 2.455 1.00 95.25 92 LEU A O 1
ATOM 686 N N . LEU A 1 93 ? -0.032 -9.161 2.515 1.00 95.19 93 LEU A N 1
ATOM 687 C CA . LEU A 1 93 ? 0.021 -9.061 3.978 1.00 95.19 93 LEU A CA 1
ATOM 688 C C . LEU A 1 93 ? -1.305 -8.559 4.562 1.00 95.19 93 LEU A C 1
ATOM 690 O O . LEU A 1 93 ? -1.818 -9.145 5.513 1.00 95.19 93 LEU A O 1
ATOM 694 N N . SER A 1 94 ? -1.893 -7.525 3.956 1.00 91.56 94 SER A N 1
ATOM 695 C CA . SER A 1 94 ? -3.208 -7.005 4.341 1.00 91.56 94 SER A CA 1
ATOM 696 C C . SER A 1 94 ? -4.305 -8.065 4.197 1.00 91.56 94 SER A C 1
ATOM 698 O O . SER A 1 94 ? -5.116 -8.237 5.107 1.00 91.56 94 SER A O 1
ATOM 700 N N . LEU A 1 95 ? -4.297 -8.835 3.105 1.00 91.56 95 LEU A N 1
ATOM 701 C CA . LEU A 1 95 ? -5.244 -9.930 2.896 1.00 91.56 95 LEU A CA 1
ATOM 702 C C . LEU A 1 95 ? -5.086 -11.031 3.955 1.00 91.56 95 LEU A C 1
ATOM 704 O O . LEU A 1 95 ? -6.085 -11.505 4.487 1.00 91.56 95 LEU A O 1
ATOM 708 N N . LEU A 1 96 ? -3.850 -11.419 4.283 1.00 92.94 96 LEU A N 1
ATOM 709 C CA . LEU A 1 96 ? -3.573 -12.407 5.330 1.00 92.94 96 LEU A CA 1
ATOM 710 C C . LEU A 1 96 ? -4.050 -11.933 6.706 1.00 92.94 96 LEU A C 1
ATOM 712 O O . LEU A 1 96 ? -4.594 -12.731 7.466 1.00 92.94 96 LEU A O 1
ATOM 716 N N . MET A 1 97 ? -3.869 -10.649 7.023 1.00 90.44 97 MET A N 1
ATOM 717 C CA . MET A 1 97 ? -4.402 -10.067 8.255 1.00 90.44 97 MET A CA 1
ATOM 718 C C . MET A 1 97 ? -5.927 -10.109 8.273 1.00 90.44 97 MET A C 1
ATOM 720 O O . MET A 1 97 ? -6.498 -10.576 9.251 1.00 90.44 97 MET A O 1
ATOM 724 N N . LEU A 1 98 ? -6.588 -9.710 7.185 1.00 87.69 98 LEU A N 1
ATOM 725 C CA . LEU A 1 98 ? -8.049 -9.739 7.092 1.00 87.69 98 LEU A CA 1
ATOM 726 C C . LEU A 1 98 ? -8.614 -11.156 7.254 1.00 87.69 98 LEU A C 1
ATOM 728 O O . LEU A 1 98 ? -9.624 -11.339 7.925 1.00 87.69 98 LEU A O 1
ATOM 732 N N . LEU A 1 99 ? -7.955 -12.163 6.677 1.00 87.56 99 LEU A N 1
ATOM 733 C CA . LEU A 1 99 ? -8.364 -13.562 6.824 1.00 87.56 99 LEU A CA 1
ATOM 734 C C . LEU A 1 99 ? -8.200 -14.092 8.253 1.00 87.56 99 LEU A C 1
ATOM 736 O O . LEU A 1 99 ? -8.921 -15.010 8.616 1.00 87.56 99 LEU A O 1
ATOM 740 N N . LYS A 1 100 ? -7.282 -13.529 9.050 1.00 83.38 100 LYS A N 1
ATOM 741 C CA . LYS A 1 100 ? -7.121 -13.864 10.475 1.00 83.38 100 LYS A CA 1
ATOM 742 C C . LYS A 1 100 ? -8.098 -13.136 11.399 1.00 83.38 100 LYS A C 1
ATOM 744 O O . LYS A 1 100 ? -8.211 -13.512 12.558 1.00 83.38 100 LYS A O 1
ATOM 749 N N . VAL A 1 101 ? -8.714 -12.053 10.928 1.00 71.00 101 VAL A N 1
ATOM 750 C CA . VAL A 1 101 ? -9.689 -11.262 11.701 1.00 71.00 101 VAL A CA 1
ATOM 751 C C . VAL A 1 101 ? -11.073 -11.938 11.712 1.00 71.00 101 VAL A C 1
ATOM 753 O O . VAL A 1 101 ? -11.938 -11.541 12.485 1.00 71.00 101 VAL A O 1
ATOM 756 N N . LYS A 1 102 ? -11.269 -12.984 10.903 1.00 50.84 102 LYS A N 1
ATOM 757 C CA . LYS A 1 102 ? -12.399 -13.918 10.986 1.00 50.84 102 LYS A CA 1
ATOM 758 C C . LYS A 1 102 ? -11.976 -15.205 11.680 1.00 50.84 102 LYS A C 1
ATOM 760 O O . LYS A 1 102 ? -12.846 -15.792 12.353 1.00 50.84 102 LYS A O 1
#

Foldseek 3Di:
DQLLQLLVQCLPDPDPVSVVVSVVSNVVVDCVVVVLVVLVVPDDPVCSVVSVVVVVVVVVVVVVVCVVCVVVCCVVVVHNSVVSVVVSVVVVVVVVVVVVVD

pLDDT: mean 92.78, std 5.85, range [50.84, 97.56]

Secondary structure (DSSP, 8-state):
-HHHHHHHHHHH--SHHHHHHHHHHHHHT--HHHHHHHHHHHS-HHHHHHHHHHHHHHHHHHHHHHHHHHHHHHHHHTSTHHHHHHHHHHHHHHHHHHHH--

Sequence (102 aa):
LLFLIGSLVCFIANDIVWLVIGRFIQGMGALGGVVSAMVADEVKEEERTKAMAIMGAFIFISFTISMAIGPGVVAFLGGAKWLFLLTAILTLLSLLMLLKVK